Protein AF-A0AAJ1M2D5-F1 (afdb_monomer_lite)

Sequence (123 aa):
MIKRWNGQYQLYSSKEKADQSFKVFKKMLELGADISQKDSHRGTLLQTILIETKEVLPSYYWKTKETSDNVLITDELRHDLNRIYDLLIRYGVTSEEISAYHKIPLKELYQDSPTMEFLNRLD

Organism: Streptococcus parasanguinis (NCBI:txid1318)

Secondary structure (DSSP, 8-state):
-EEEETTEEEE---HHHHHHHHHHHHHHHHTT--TT---TT---HHHHHHHHHHTTSPPEETTTTEE-S-----HHHHHHHHHHHHHHHHTT--TTPBPTTT-SBHHHHHTTSTTHHHHGGG-

Structure (mmCIF, N/CA/C/O backbone):
data_AF-A0AAJ1M2D5-F1
#
_entry.id   AF-A0AAJ1M2D5-F1
#
loop_
_atom_site.group_PDB
_atom_site.id
_atom_site.type_symbol
_atom_site.label_atom_id
_atom_site.label_alt_id
_atom_site.label_comp_id
_atom_site.label_asym_id
_atom_site.label_entity_id
_atom_site.label_seq_id
_atom_site.pdbx_PDB_ins_code
_atom_site.Cartn_x
_atom_site.Cartn_y
_atom_site.Cartn_z
_atom_site.occupancy
_atom_site.B_iso_or_equiv
_atom_site.auth_seq_id
_atom_site.auth_comp_id
_atom_site.auth_asym_id
_atom_site.auth_atom_id
_atom_site.pdbx_PDB_model_num
ATOM 1 N N . MET A 1 1 ? -3.941 9.438 13.183 1.00 71.06 1 MET A N 1
ATOM 2 C CA . MET A 1 1 ? -2.670 10.038 12.704 1.00 71.06 1 MET A CA 1
ATOM 3 C C . MET A 1 1 ? -2.618 11.532 12.994 1.00 71.06 1 MET A C 1
ATOM 5 O O . MET A 1 1 ? -3.495 12.271 12.555 1.00 71.06 1 MET A O 1
ATOM 9 N N . ILE A 1 2 ? -1.586 11.975 13.711 1.00 67.06 2 ILE A N 1
ATOM 10 C CA . ILE A 1 2 ? -1.308 13.391 13.979 1.00 67.06 2 ILE A CA 1
ATOM 11 C C . ILE A 1 2 ? -0.106 13.793 13.118 1.00 67.06 2 ILE A C 1
ATOM 13 O O . ILE A 1 2 ? 0.907 13.099 13.145 1.00 67.06 2 ILE A O 1
ATOM 17 N N . LYS A 1 3 ? -0.206 14.884 12.353 1.00 68.31 3 LYS A N 1
ATOM 18 C CA . LYS A 1 3 ? 0.917 15.444 11.581 1.00 68.31 3 LYS A CA 1
ATOM 19 C C . LYS A 1 3 ? 1.304 16.810 12.136 1.00 68.31 3 LYS A C 1
ATOM 21 O O . LYS A 1 3 ? 0.458 17.547 12.643 1.00 68.31 3 LYS A O 1
ATOM 26 N N . ARG A 1 4 ? 2.592 17.148 12.040 1.00 67.31 4 ARG A N 1
ATOM 27 C CA . ARG A 1 4 ? 3.085 18.489 12.364 1.00 67.31 4 ARG A CA 1
ATOM 28 C C . ARG A 1 4 ? 2.980 19.368 11.120 1.00 67.31 4 ARG A C 1
ATOM 30 O O . ARG A 1 4 ? 3.597 19.064 10.106 1.00 67.31 4 ARG A O 1
ATOM 37 N N . TRP A 1 5 ? 2.223 20.454 11.205 1.00 65.19 5 TRP A N 1
ATOM 38 C CA . TRP A 1 5 ? 2.037 21.423 10.128 1.00 65.19 5 TRP A CA 1
ATOM 39 C C . TRP A 1 5 ? 2.274 22.832 10.680 1.00 65.19 5 TRP A C 1
ATOM 41 O O . TRP A 1 5 ? 1.713 23.192 11.713 1.00 65.19 5 TRP A O 1
ATOM 51 N N . ASN A 1 6 ? 3.175 23.604 10.061 1.00 74.50 6 ASN A N 1
ATOM 52 C CA . ASN A 1 6 ? 3.604 24.933 10.536 1.00 74.50 6 ASN A CA 1
ATOM 53 C C . ASN A 1 6 ? 3.980 24.986 12.032 1.00 74.50 6 ASN A C 1
ATOM 55 O O . ASN A 1 6 ? 3.668 25.936 12.743 1.00 74.50 6 ASN A O 1
ATOM 59 N N . GLY A 1 7 ? 4.633 23.936 12.535 1.00 74.94 7 GLY A N 1
ATOM 60 C CA . GLY A 1 7 ? 5.049 23.855 13.935 1.00 74.94 7 GLY A CA 1
ATOM 61 C C . GLY A 1 7 ? 3.970 23.374 14.913 1.00 74.94 7 GLY A C 1
ATOM 62 O O . GLY A 1 7 ? 4.331 23.044 16.040 1.00 74.94 7 GLY A O 1
ATOM 63 N N . GLN A 1 8 ? 2.708 23.246 14.490 1.00 69.62 8 GLN A N 1
ATOM 64 C CA . GLN A 1 8 ? 1.595 22.753 15.306 1.00 69.62 8 GLN A CA 1
ATOM 65 C C . GLN A 1 8 ? 1.271 21.289 15.001 1.00 69.62 8 GLN A C 1
ATOM 67 O O . GLN A 1 8 ? 1.365 20.850 13.858 1.00 69.62 8 GLN A O 1
ATOM 72 N N . TYR A 1 9 ? 0.862 20.532 16.017 1.00 76.00 9 TYR A N 1
ATOM 73 C CA . TYR A 1 9 ? 0.344 19.177 15.837 1.00 76.00 9 TYR A CA 1
ATOM 74 C C . TYR A 1 9 ? -1.148 19.236 15.515 1.00 76.00 9 TYR A C 1
ATOM 76 O O . TYR A 1 9 ? -1.924 19.813 16.273 1.00 76.00 9 TYR A O 1
ATOM 84 N N . GLN A 1 10 ? -1.551 18.632 14.400 1.00 73.38 10 GLN A N 1
ATOM 85 C CA . GLN A 1 10 ? -2.943 18.566 13.966 1.00 73.38 10 GLN A CA 1
ATOM 86 C C . GLN A 1 10 ? -3.358 17.114 13.741 1.00 73.38 10 GLN A C 1
ATOM 88 O O . GLN A 1 10 ? -2.588 16.312 13.204 1.00 73.38 10 GLN A O 1
ATOM 93 N N . LEU A 1 11 ? -4.589 16.773 14.137 1.00 76.12 11 LEU A N 1
ATOM 94 C CA . LEU A 1 11 ? -5.190 15.489 13.788 1.00 76.12 11 LEU A CA 1
ATOM 95 C C . LEU A 1 11 ? -5.436 15.471 12.276 1.00 76.12 11 LEU A C 1
ATOM 97 O O . LEU A 1 11 ? -6.347 16.120 11.774 1.00 76.12 11 LEU A O 1
ATOM 101 N N . TYR A 1 12 ? -4.596 14.734 11.558 1.00 71.31 12 TYR A N 1
ATOM 102 C CA . TYR A 1 12 ? -4.640 14.646 10.103 1.00 71.31 12 TYR A CA 1
ATOM 103 C C . TYR A 1 12 ? -5.689 13.631 9.631 1.00 71.31 12 TYR A C 1
ATOM 105 O O . TYR A 1 12 ? -6.421 13.865 8.671 1.00 71.31 12 TYR A O 1
ATOM 113 N N . SER A 1 13 ? -5.793 12.505 10.337 1.00 75.12 13 SER A N 1
ATOM 114 C CA . SER A 1 13 ? -6.802 11.479 10.072 1.00 75.12 13 SER A CA 1
ATOM 115 C C . SER A 1 13 ? -7.193 10.779 11.367 1.00 75.12 13 SER A C 1
ATOM 117 O O . SER A 1 13 ? -6.311 10.380 12.136 1.00 75.12 13 SER A O 1
ATOM 119 N N . SER A 1 14 ? -8.496 10.648 11.616 1.00 85.94 14 SER A N 1
ATOM 120 C CA . SER A 1 14 ? -9.024 9.849 12.723 1.00 85.94 14 SER A CA 1
ATOM 121 C C . SER A 1 14 ? -9.173 8.386 12.304 1.00 85.94 14 SER A C 1
ATOM 123 O O . SER A 1 14 ? -9.249 8.078 11.110 1.00 85.94 14 SER A O 1
ATOM 125 N N . LYS A 1 15 ? -9.249 7.492 13.290 1.00 88.44 15 LYS A N 1
ATOM 126 C CA . LYS A 1 15 ? -9.482 6.065 13.060 1.00 88.44 15 LYS A CA 1
ATOM 127 C C . LYS A 1 15 ? -10.790 5.819 12.310 1.00 88.44 15 LYS A C 1
ATOM 129 O O . LYS A 1 15 ? -10.822 5.068 11.344 1.00 88.44 15 LYS A O 1
ATOM 134 N N . GLU A 1 16 ? -11.854 6.523 12.687 1.00 90.75 16 GLU A N 1
ATOM 135 C CA . GLU A 1 16 ? -13.175 6.399 12.064 1.00 90.75 16 GLU A CA 1
ATOM 136 C C . GLU A 1 16 ? -13.125 6.782 10.582 1.00 90.75 16 GLU A C 1
ATOM 138 O O . GLU A 1 16 ? -13.715 6.101 9.741 1.00 90.75 16 GLU A O 1
ATOM 143 N N . LYS A 1 17 ? -12.382 7.846 10.249 1.00 90.31 17 LYS A N 1
ATOM 144 C CA . LYS A 1 17 ? -12.195 8.278 8.862 1.00 90.31 17 LYS A CA 1
ATOM 145 C C . LYS A 1 17 ? -11.367 7.266 8.069 1.00 90.31 17 LYS A C 1
ATOM 147 O O . LYS A 1 17 ? -11.732 6.955 6.938 1.00 90.31 17 LYS A O 1
ATOM 152 N N . ALA A 1 18 ? -10.292 6.733 8.652 1.00 91.12 18 ALA A N 1
ATOM 153 C CA . ALA A 1 18 ? -9.490 5.681 8.027 1.00 91.12 18 ALA A CA 1
ATOM 154 C C . ALA A 1 18 ? -10.333 4.422 7.752 1.00 91.12 18 ALA A C 1
ATOM 156 O O . ALA A 1 18 ? -10.336 3.909 6.633 1.00 91.12 18 ALA A O 1
ATOM 157 N N . ASP A 1 19 ? -11.137 3.993 8.727 1.00 95.00 19 ASP A N 1
ATOM 158 C CA . ASP A 1 19 ? -12.046 2.851 8.605 1.00 95.00 19 ASP A CA 1
ATOM 159 C C . ASP A 1 19 ? -13.129 3.068 7.546 1.00 95.00 19 ASP A C 1
ATOM 161 O O . ASP A 1 19 ? -13.465 2.148 6.796 1.00 95.00 19 ASP A O 1
ATOM 165 N N . GLN A 1 20 ? -13.685 4.277 7.459 1.00 95.56 20 GLN A N 1
ATOM 166 C CA . GLN A 1 20 ? -14.663 4.619 6.433 1.00 95.56 20 GLN A CA 1
ATOM 167 C C . GLN A 1 20 ? -14.039 4.586 5.034 1.00 95.56 20 GLN A C 1
ATOM 169 O O . GLN A 1 20 ? -14.602 3.958 4.136 1.00 95.56 20 GLN A O 1
ATOM 174 N N . SER A 1 21 ? -12.869 5.202 4.852 1.00 94.50 21 SER A N 1
ATOM 175 C CA . SER A 1 21 ? -12.140 5.175 3.578 1.00 94.50 21 SER A CA 1
ATOM 176 C C . SER A 1 21 ? -11.778 3.748 3.168 1.00 94.50 21 SER A C 1
ATOM 178 O O . SER A 1 21 ? -11.990 3.366 2.017 1.00 94.50 21 SER A O 1
ATOM 180 N N . PHE A 1 22 ? -11.323 2.924 4.115 1.00 96.19 22 PHE A N 1
ATOM 181 C CA . PHE A 1 22 ? -11.027 1.516 3.863 1.00 96.19 22 PHE A CA 1
ATOM 182 C C . PHE A 1 22 ? -12.270 0.735 3.411 1.00 96.19 22 PHE A C 1
ATOM 184 O O . PHE A 1 22 ? -12.200 -0.038 2.456 1.00 96.19 22 PHE A O 1
ATOM 191 N N . LYS A 1 23 ? -13.434 0.961 4.040 1.00 97.88 23 LYS A N 1
ATOM 192 C CA . LYS A 1 23 ? -14.704 0.339 3.618 1.00 97.88 23 LYS A CA 1
ATOM 193 C C . LYS A 1 23 ? -15.089 0.724 2.192 1.00 97.88 23 LYS A C 1
ATOM 195 O O . LYS A 1 23 ? -15.541 -0.139 1.445 1.00 97.88 23 LYS A O 1
ATOM 200 N N . VAL A 1 24 ? -14.906 1.990 1.815 1.00 97.81 24 VAL A N 1
ATOM 201 C CA . VAL A 1 24 ? -15.176 2.460 0.448 1.00 97.81 24 VAL A CA 1
ATOM 202 C C . VAL A 1 24 ? -14.234 1.785 -0.545 1.00 97.81 24 VAL A C 1
ATOM 204 O O . VAL A 1 24 ? -14.709 1.219 -1.527 1.00 97.81 24 VAL A O 1
ATOM 207 N N . PHE A 1 25 ? -12.929 1.766 -0.262 1.00 95.88 25 PHE A N 1
ATOM 208 C CA . PHE A 1 25 ? -11.941 1.105 -1.117 1.00 95.88 25 PHE A CA 1
ATOM 209 C C . PHE A 1 25 ? -12.256 -0.384 -1.306 1.00 95.88 25 PHE A C 1
ATOM 211 O O . PHE A 1 25 ? -12.359 -0.868 -2.432 1.00 95.88 25 PHE A O 1
ATOM 218 N N . LYS A 1 26 ? -12.534 -1.092 -0.206 1.00 98.00 26 LYS A N 1
ATOM 219 C CA . LYS A 1 26 ? -12.981 -2.487 -0.242 1.00 98.00 26 LYS A CA 1
ATOM 220 C C . LYS A 1 26 ? -14.225 -2.673 -1.100 1.00 98.00 26 LYS A C 1
ATOM 222 O O . LYS A 1 26 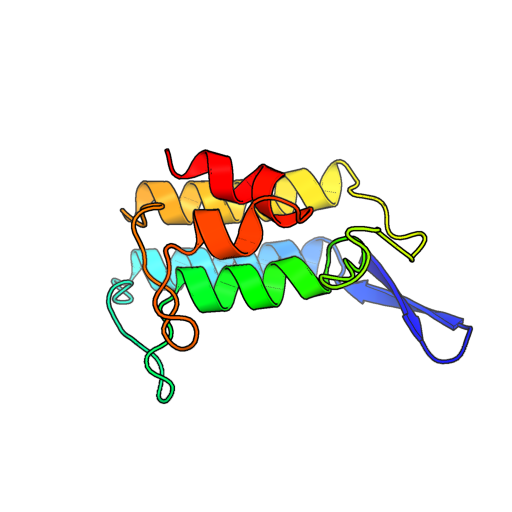? -14.265 -3.594 -1.912 1.00 98.00 26 LYS A O 1
ATOM 227 N N . LYS A 1 27 ? -15.218 -1.794 -0.956 1.00 98.25 27 LYS A N 1
ATOM 228 C CA . LYS A 1 27 ? -16.456 -1.887 -1.727 1.00 98.25 27 LYS A CA 1
ATOM 229 C C . LYS A 1 27 ? -16.232 -1.662 -3.223 1.00 98.25 27 LYS A C 1
ATOM 231 O O . LYS A 1 27 ? -16.882 -2.326 -4.019 1.00 98.25 27 LYS A O 1
ATOM 236 N N . MET A 1 28 ? -15.323 -0.767 -3.610 1.00 96.44 28 MET A N 1
ATOM 237 C CA . MET A 1 28 ? -14.973 -0.555 -5.020 1.00 96.44 28 MET A CA 1
ATOM 238 C C . MET A 1 28 ? -14.418 -1.833 -5.655 1.00 96.44 28 MET A C 1
ATOM 240 O O . MET A 1 28 ? -14.880 -2.226 -6.723 1.00 96.44 28 MET A O 1
ATOM 244 N N . LEU A 1 29 ? -13.499 -2.520 -4.972 1.00 95.50 29 LEU A N 1
ATOM 245 C CA . LEU A 1 29 ? -12.961 -3.793 -5.459 1.00 95.50 29 LEU A CA 1
ATOM 246 C C . LEU A 1 29 ? -14.041 -4.886 -5.520 1.00 95.50 29 LEU A C 1
ATOM 248 O O . LEU A 1 29 ? -14.144 -5.590 -6.519 1.00 95.50 29 LEU A O 1
ATOM 252 N N . GLU A 1 30 ? -14.916 -4.972 -4.510 1.00 96.50 30 GLU A N 1
ATOM 253 C CA . GLU A 1 30 ? -16.051 -5.916 -4.507 1.00 96.50 30 GLU A CA 1
ATOM 254 C C . GLU A 1 30 ? -17.042 -5.677 -5.655 1.00 96.50 30 GLU A C 1
ATOM 256 O O . GLU A 1 30 ? -17.730 -6.602 -6.081 1.00 96.50 30 GLU A O 1
ATOM 261 N N . LEU A 1 31 ? -17.147 -4.437 -6.135 1.00 97.81 31 LEU A N 1
ATOM 262 C CA . LEU A 1 31 ? -17.995 -4.059 -7.265 1.00 97.81 31 LEU A CA 1
ATOM 263 C C . LEU A 1 31 ? -17.304 -4.251 -8.625 1.00 97.81 31 LEU A C 1
ATOM 265 O O . LEU A 1 31 ? -17.891 -3.907 -9.648 1.00 97.81 31 LEU A O 1
ATOM 269 N N . GLY A 1 32 ? -16.093 -4.814 -8.650 1.00 95.06 32 GLY A N 1
ATOM 270 C CA . GLY A 1 32 ? -15.372 -5.127 -9.880 1.00 95.06 32 GLY A CA 1
ATOM 271 C C . GLY A 1 32 ? -14.530 -3.977 -10.424 1.00 95.06 32 GLY A C 1
ATOM 272 O O . GLY A 1 32 ? -14.310 -3.916 -11.631 1.00 95.06 32 GLY A O 1
ATOM 273 N N . ALA A 1 33 ? -14.063 -3.059 -9.567 1.00 94.25 33 ALA A N 1
ATOM 274 C CA . ALA A 1 33 ? -13.033 -2.110 -9.978 1.00 94.25 33 ALA A CA 1
ATOM 275 C C . ALA A 1 33 ? -11.811 -2.864 -10.537 1.00 94.25 33 ALA A C 1
ATOM 277 O O . ALA A 1 33 ? -11.267 -3.759 -9.889 1.00 94.25 33 ALA A O 1
ATOM 278 N N . ASP A 1 34 ? -11.405 -2.504 -11.753 1.00 92.44 34 ASP A N 1
ATOM 279 C CA . ASP A 1 34 ? -10.334 -3.176 -12.486 1.00 92.44 34 ASP A CA 1
ATOM 280 C C . ASP A 1 34 ? -8.958 -2.739 -11.967 1.00 92.44 34 ASP A C 1
ATOM 282 O O . ASP A 1 34 ? -8.496 -1.626 -12.224 1.00 92.44 34 ASP A O 1
ATOM 286 N N . ILE A 1 35 ? -8.297 -3.641 -11.241 1.00 91.50 35 ILE A N 1
ATOM 287 C CA . ILE A 1 35 ? -6.974 -3.415 -10.647 1.00 91.50 35 ILE A CA 1
ATOM 288 C C . ILE A 1 35 ? -5.839 -3.358 -11.678 1.00 91.50 35 ILE A C 1
ATOM 290 O O . ILE A 1 35 ? -4.743 -2.914 -11.346 1.00 91.50 35 ILE A O 1
ATOM 294 N N . SER A 1 36 ? -6.082 -3.812 -12.914 1.00 90.00 36 SER A N 1
ATOM 295 C CA . SER A 1 36 ? -5.075 -3.826 -13.981 1.00 90.00 36 SER A CA 1
ATOM 296 C C . SER A 1 36 ? -4.978 -2.493 -14.727 1.00 90.00 36 SER A C 1
ATOM 298 O O . SER A 1 36 ? -4.034 -2.278 -15.498 1.00 90.00 36 SER A O 1
ATOM 300 N N . GLN A 1 37 ? -5.940 -1.591 -14.494 1.00 91.62 37 GLN A N 1
ATOM 301 C CA . GLN A 1 37 ? -5.942 -0.264 -15.092 1.00 91.62 37 GLN A CA 1
ATOM 302 C C . GLN A 1 37 ? -4.708 0.527 -14.679 1.00 91.62 37 GLN A C 1
ATOM 304 O O . GLN A 1 37 ? -4.200 0.432 -13.560 1.00 91.62 37 GLN A O 1
ATOM 309 N N . LYS A 1 38 ? -4.251 1.349 -15.619 1.00 92.19 38 LYS A N 1
ATOM 310 C CA . LYS A 1 38 ? -3.154 2.282 -15.405 1.00 92.19 38 LYS A CA 1
ATOM 311 C C . LYS A 1 38 ? -3.683 3.701 -15.433 1.00 92.19 38 LYS A C 1
ATOM 313 O O . LYS A 1 38 ? -4.592 4.012 -16.202 1.00 92.19 38 LYS A O 1
ATOM 318 N N . ASP A 1 39 ? -3.091 4.559 -14.618 1.00 90.69 39 ASP A N 1
ATOM 319 C CA . ASP A 1 39 ? -3.385 5.985 -14.649 1.00 90.69 39 ASP A CA 1
ATOM 320 C C . ASP A 1 39 ? -2.852 6.653 -15.939 1.00 90.69 39 ASP A C 1
ATOM 322 O O . ASP A 1 39 ? -2.199 6.033 -16.789 1.00 90.69 39 ASP A O 1
ATOM 326 N N . SER A 1 40 ? -3.099 7.957 -16.090 1.00 91.62 40 SER A N 1
ATOM 327 C CA . SER A 1 40 ? -2.620 8.755 -17.230 1.00 91.62 40 SER A CA 1
ATOM 328 C C . SER A 1 40 ? -1.092 8.824 -17.349 1.00 91.62 40 SER A C 1
ATOM 330 O O . SER A 1 40 ? -0.568 9.169 -18.407 1.00 91.62 40 SER A O 1
ATOM 332 N N . HIS A 1 41 ? -0.368 8.483 -16.284 1.00 89.44 41 HIS A N 1
ATOM 333 C CA . HIS A 1 41 ? 1.090 8.409 -16.221 1.00 89.44 41 HIS A CA 1
ATOM 334 C C . HIS A 1 41 ? 1.611 6.975 -16.396 1.00 89.44 41 HIS A C 1
ATOM 336 O O . HIS A 1 41 ? 2.815 6.735 -16.282 1.00 89.44 41 HIS A O 1
ATOM 342 N N . ARG A 1 42 ? 0.724 6.031 -16.746 1.00 91.44 42 ARG A N 1
ATOM 343 C CA . ARG A 1 42 ? 0.992 4.594 -16.895 1.00 91.44 42 ARG A CA 1
ATOM 344 C C . ARG A 1 42 ? 1.347 3.894 -15.576 1.00 91.44 42 ARG A C 1
ATOM 346 O O . ARG A 1 42 ? 1.845 2.767 -15.629 1.00 91.44 42 ARG A O 1
ATOM 353 N N . GLY A 1 43 ? 1.114 4.548 -14.439 1.00 91.06 43 GLY A N 1
ATOM 354 C CA . GLY A 1 43 ? 1.257 3.993 -13.100 1.00 91.06 43 GLY A CA 1
ATOM 3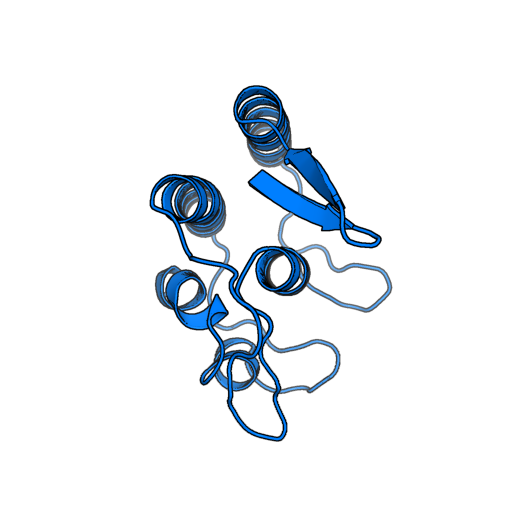55 C C . GLY A 1 43 ? 0.163 2.970 -12.816 1.00 91.06 43 GLY A C 1
ATOM 356 O O . GLY A 1 43 ? -0.981 3.136 -13.232 1.00 91.06 43 GLY A O 1
ATOM 357 N N . THR A 1 44 ? 0.538 1.884 -12.157 1.00 92.25 44 THR A N 1
ATOM 358 C CA . THR A 1 44 ? -0.369 0.828 -11.701 1.00 92.25 44 THR A CA 1
ATOM 359 C C . THR A 1 44 ? -0.965 1.168 -10.335 1.00 92.25 44 THR A C 1
ATOM 361 O O . THR A 1 44 ? -0.459 2.045 -9.630 1.00 92.25 44 THR A O 1
ATOM 364 N N . LEU A 1 45 ? -1.992 0.419 -9.915 1.00 93.00 45 LEU A N 1
ATOM 365 C CA . LEU A 1 45 ? -2.573 0.541 -8.575 1.00 93.00 45 LEU A CA 1
ATOM 366 C C . LEU A 1 45 ? -1.518 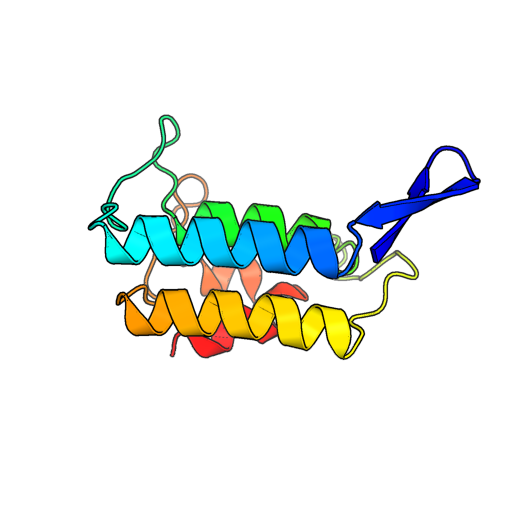0.408 -7.463 1.00 93.00 45 LEU A C 1
ATOM 368 O O . LEU A 1 45 ? -1.498 1.223 -6.539 1.00 93.00 45 LEU A O 1
ATOM 372 N N . LEU A 1 46 ? -0.624 -0.585 -7.551 1.00 94.06 46 LEU A N 1
ATOM 373 C CA . LEU A 1 46 ? 0.424 -0.779 -6.547 1.00 94.06 46 LEU A CA 1
ATOM 374 C C . LEU A 1 46 ? 1.396 0.402 -6.514 1.00 94.06 46 LEU A C 1
ATOM 376 O O . LEU A 1 46 ? 1.762 0.855 -5.431 1.00 94.06 46 LEU A O 1
ATOM 380 N N . GLN A 1 47 ? 1.784 0.942 -7.674 1.00 93.50 47 GLN A N 1
ATOM 381 C CA . GLN A 1 47 ? 2.664 2.107 -7.718 1.00 93.50 47 GLN A CA 1
ATOM 382 C C . GLN A 1 47 ? 2.012 3.326 -7.047 1.00 93.50 47 GLN A C 1
ATOM 384 O O . GLN A 1 47 ? 2.678 4.013 -6.271 1.00 93.50 47 GLN A O 1
ATOM 389 N N . THR A 1 48 ? 0.719 3.573 -7.282 1.00 92.88 48 THR A N 1
ATOM 390 C CA . THR A 1 48 ? -0.026 4.632 -6.582 1.00 92.88 48 THR A CA 1
ATOM 391 C C . THR A 1 48 ? -0.043 4.391 -5.073 1.00 92.88 48 THR A C 1
ATOM 393 O O . THR A 1 48 ? 0.274 5.294 -4.304 1.00 92.88 48 THR A O 1
ATOM 396 N N . ILE A 1 49 ? -0.331 3.166 -4.628 1.00 93.81 49 ILE A N 1
ATOM 397 C CA . ILE A 1 49 ? -0.369 2.832 -3.197 1.00 93.81 49 ILE A CA 1
ATOM 398 C C . ILE A 1 49 ? 1.002 2.989 -2.537 1.00 93.81 49 ILE A C 1
ATOM 400 O O . ILE A 1 49 ? 1.067 3.466 -1.406 1.00 93.81 49 ILE A O 1
ATOM 404 N N . LEU A 1 50 ? 2.099 2.641 -3.211 1.00 94.00 50 LEU A N 1
ATOM 405 C CA . LEU A 1 50 ? 3.452 2.837 -2.683 1.00 94.00 50 LEU A CA 1
ATOM 406 C C . LEU A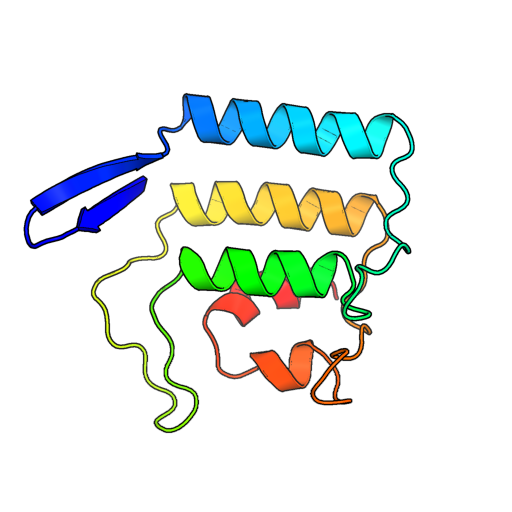 1 50 ? 3.797 4.322 -2.518 1.00 94.00 50 LEU A C 1
ATOM 408 O O . LEU A 1 50 ? 4.414 4.695 -1.518 1.00 94.00 50 LEU A O 1
ATOM 412 N N . ILE A 1 51 ? 3.370 5.172 -3.459 1.00 91.75 51 ILE A N 1
ATOM 413 C CA . ILE A 1 51 ? 3.515 6.630 -3.348 1.00 91.75 51 ILE A CA 1
ATOM 414 C C . ILE A 1 51 ? 2.750 7.141 -2.122 1.00 91.75 51 ILE A C 1
ATOM 416 O O . ILE A 1 51 ? 3.345 7.808 -1.281 1.00 91.75 51 ILE A O 1
ATOM 420 N N . GLU A 1 52 ? 1.482 6.764 -1.962 1.00 92.00 52 GLU A N 1
ATOM 421 C CA . GLU A 1 52 ? 0.660 7.196 -0.820 1.00 92.00 52 GLU A CA 1
ATOM 422 C C . GLU A 1 52 ? 1.159 6.623 0.519 1.00 92.00 52 GLU A C 1
ATOM 424 O O . GLU A 1 52 ? 1.166 7.305 1.543 1.00 92.00 52 GLU A O 1
ATOM 429 N N . THR A 1 53 ? 1.641 5.376 0.525 1.00 92.81 53 THR A N 1
ATOM 430 C CA . THR A 1 53 ? 2.218 4.732 1.716 1.00 92.81 53 THR A CA 1
ATOM 431 C C . THR A 1 53 ? 3.456 5.493 2.188 1.00 92.81 53 THR A C 1
ATOM 433 O O . THR A 1 53 ? 3.628 5.726 3.384 1.00 92.81 53 THR A O 1
ATOM 436 N N . LYS A 1 54 ? 4.308 5.946 1.262 1.00 91.44 54 LYS A N 1
ATOM 437 C CA . LYS A 1 54 ? 5.496 6.742 1.593 1.00 91.44 54 LYS A CA 1
ATOM 438 C C . LYS A 1 54 ? 5.141 8.038 2.340 1.00 91.44 54 LYS A C 1
ATOM 440 O O . LYS A 1 54 ? 5.894 8.435 3.219 1.00 91.44 54 LYS A O 1
ATOM 445 N N . GLU A 1 55 ? 4.000 8.663 2.047 1.00 88.06 55 GLU A N 1
ATOM 446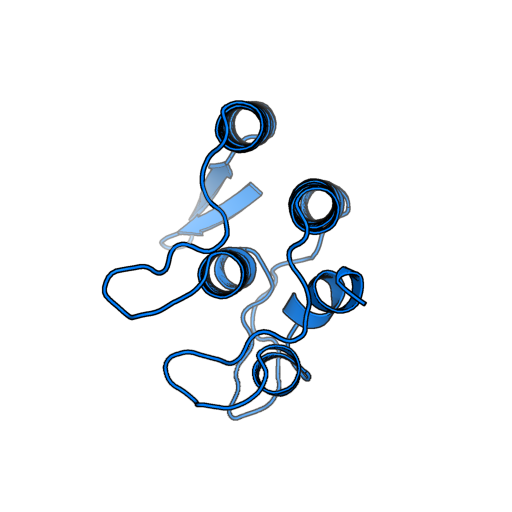 C CA . GLU A 1 55 ? 3.567 9.926 2.674 1.00 88.06 55 GLU A CA 1
ATOM 447 C C . GLU A 1 55 ? 3.133 9.786 4.144 1.00 88.06 55 GLU A C 1
ATOM 449 O O . GLU A 1 55 ? 2.921 10.790 4.842 1.00 88.06 55 GLU A O 1
ATOM 454 N N . VAL A 1 56 ? 2.946 8.554 4.622 1.00 89.12 56 VAL A N 1
ATOM 455 C CA . VAL A 1 56 ? 2.529 8.256 6.001 1.00 89.12 56 VAL A CA 1
ATOM 456 C C . VAL A 1 56 ? 3.590 7.511 6.809 1.00 89.12 56 VAL A C 1
ATOM 458 O O . VAL A 1 56 ? 3.455 7.401 8.026 1.00 89.12 56 VAL A O 1
ATOM 461 N N . LEU A 1 57 ? 4.638 7.027 6.144 1.00 91.94 57 LEU A N 1
ATOM 462 C CA . LEU A 1 57 ? 5.809 6.405 6.754 1.00 91.94 57 LEU A CA 1
ATOM 463 C C . LEU A 1 57 ? 6.900 7.443 7.065 1.00 91.94 57 LEU A C 1
ATOM 465 O O . LEU A 1 57 ? 6.791 8.593 6.636 1.00 91.94 57 LEU A O 1
ATOM 469 N N . PRO A 1 58 ? 7.955 7.054 7.807 1.00 91.50 58 PRO A N 1
ATOM 470 C CA . PRO A 1 58 ? 9.099 7.928 8.019 1.00 91.50 58 PRO A CA 1
ATOM 471 C C . PRO A 1 58 ? 9.710 8.395 6.701 1.00 91.50 58 PRO A C 1
ATOM 473 O O . PRO A 1 58 ? 9.937 7.594 5.787 1.00 91.50 58 PRO A O 1
ATOM 476 N N . SER A 1 59 ? 9.992 9.695 6.612 1.00 91.06 59 SER A N 1
ATOM 477 C CA . SER A 1 59 ? 10.609 10.300 5.433 1.00 91.06 59 SER A CA 1
ATOM 478 C C . SER A 1 59 ? 11.946 9.635 5.150 1.00 91.06 59 SER A C 1
ATOM 480 O O . SER A 1 59 ? 12.847 9.671 5.985 1.00 91.06 59 SER A O 1
ATOM 482 N N . TYR A 1 60 ? 12.073 9.060 3.957 1.00 93.06 60 TYR A N 1
ATOM 483 C CA . TYR A 1 60 ? 13.264 8.349 3.511 1.00 93.06 60 TYR A CA 1
ATOM 484 C C . TYR A 1 60 ? 13.998 9.122 2.413 1.00 93.06 60 TYR A C 1
ATOM 486 O O . TYR A 1 60 ? 13.419 9.451 1.368 1.00 93.06 60 TYR A O 1
ATOM 494 N N . TYR A 1 61 ? 15.286 9.390 2.629 1.00 91.81 61 TYR A N 1
ATOM 495 C CA . TYR A 1 61 ? 16.144 10.070 1.665 1.00 91.81 61 TYR A CA 1
ATOM 496 C C . TYR A 1 61 ? 16.949 9.079 0.827 1.00 91.81 61 TYR A C 1
ATOM 498 O O . TYR A 1 61 ? 17.977 8.564 1.256 1.00 91.81 61 TYR A O 1
ATOM 506 N N . TRP A 1 62 ? 16.556 8.910 -0.436 1.00 89.31 62 TRP A N 1
ATOM 507 C CA . TRP A 1 62 ? 17.203 7.994 -1.388 1.00 89.31 62 TRP A CA 1
ATOM 508 C C . TRP A 1 62 ? 18.707 8.218 -1.587 1.00 89.31 62 TRP A C 1
ATOM 510 O O . TRP A 1 62 ? 19.434 7.275 -1.878 1.00 89.31 62 TRP A O 1
ATOM 520 N N . LYS A 1 63 ? 19.188 9.460 -1.442 1.00 91.25 63 LYS A N 1
ATOM 521 C CA . LYS A 1 63 ? 20.608 9.790 -1.635 1.00 91.25 63 LYS A CA 1
ATOM 522 C C . LYS A 1 63 ? 21.483 9.332 -0.466 1.00 91.25 63 LYS A C 1
ATOM 524 O O . LYS A 1 63 ? 22.607 8.904 -0.700 1.00 91.25 63 LYS A O 1
ATOM 529 N N . THR A 1 64 ? 20.999 9.473 0.768 1.00 93.00 64 THR A N 1
ATOM 530 C CA . THR A 1 64 ? 21.767 9.148 1.984 1.00 93.00 64 THR A CA 1
ATOM 531 C C . THR A 1 64 ? 21.397 7.791 2.572 1.00 93.00 64 THR A C 1
ATOM 533 O O . THR A 1 64 ? 22.151 7.262 3.376 1.00 93.00 64 THR A O 1
ATOM 536 N N . LYS A 1 65 ? 20.277 7.207 2.131 1.00 90.69 65 LYS A N 1
ATOM 537 C CA . LYS A 1 65 ? 19.666 5.992 2.677 1.00 90.69 65 LYS A CA 1
ATOM 538 C C . LYS A 1 65 ? 19.268 6.106 4.151 1.00 90.69 65 LYS A C 1
ATOM 540 O O . LYS A 1 65 ? 19.277 5.122 4.882 1.00 90.69 65 LYS A O 1
ATOM 545 N N . GLU A 1 66 ? 18.889 7.305 4.579 1.00 90.69 66 GLU A N 1
ATOM 546 C CA . GLU A 1 66 ? 18.523 7.595 5.966 1.00 90.69 66 GLU A CA 1
ATOM 547 C C . GLU A 1 66 ? 17.052 7.996 6.085 1.00 90.69 66 GLU A C 1
ATOM 549 O O . GLU A 1 66 ? 16.480 8.620 5.185 1.00 90.69 66 GLU A O 1
ATOM 554 N N . THR A 1 67 ? 16.457 7.672 7.233 1.00 89.62 67 THR A N 1
ATOM 555 C CA . THR A 1 67 ? 15.179 8.235 7.674 1.00 89.62 67 THR A CA 1
ATOM 556 C C . THR A 1 67 ? 15.422 9.470 8.530 1.00 89.62 67 THR A C 1
ATOM 558 O O . THR A 1 67 ? 16.281 9.437 9.410 1.00 89.62 67 THR A O 1
ATOM 561 N N . SER A 1 68 ? 14.680 10.551 8.304 1.00 79.81 68 SER A N 1
ATOM 562 C CA . SER A 1 68 ? 15.049 11.866 8.853 1.00 79.81 68 SER A CA 1
ATOM 563 C C . SER A 1 68 ? 14.040 12.523 9.780 1.00 79.81 68 SER A C 1
ATOM 565 O O . SER A 1 68 ? 14.312 13.604 10.303 1.00 79.81 68 SER A O 1
ATOM 567 N N . ASP A 1 69 ? 12.852 11.948 9.919 1.00 79.56 69 ASP A N 1
ATOM 568 C CA . ASP A 1 69 ? 11.799 12.501 10.757 1.00 79.56 69 ASP A CA 1
ATOM 569 C C . ASP A 1 69 ? 11.508 11.610 11.968 1.00 79.56 69 ASP A C 1
ATOM 571 O O . ASP A 1 69 ? 11.987 10.487 12.096 1.00 79.56 69 ASP A O 1
ATOM 575 N N . ASN A 1 70 ? 10.725 12.162 12.894 1.00 78.12 70 ASN A N 1
ATOM 576 C CA . ASN A 1 70 ? 10.302 11.468 14.108 1.00 78.12 70 ASN A CA 1
ATOM 577 C C . ASN A 1 70 ? 8.989 10.699 13.893 1.00 78.12 70 ASN A C 1
ATOM 579 O O . ASN A 1 70 ? 8.261 10.453 14.858 1.00 78.12 70 ASN A O 1
ATOM 583 N N . VAL A 1 71 ? 8.618 10.401 12.642 1.00 81.25 71 VAL A N 1
ATOM 584 C CA . VAL A 1 71 ? 7.431 9.586 12.381 1.00 81.25 71 VAL A CA 1
ATOM 585 C C . VAL A 1 71 ? 7.749 8.166 12.836 1.00 81.25 71 VAL A C 1
ATOM 587 O O . VAL A 1 71 ? 8.810 7.623 12.550 1.00 81.25 71 VAL A O 1
ATOM 590 N N . LEU A 1 72 ? 6.830 7.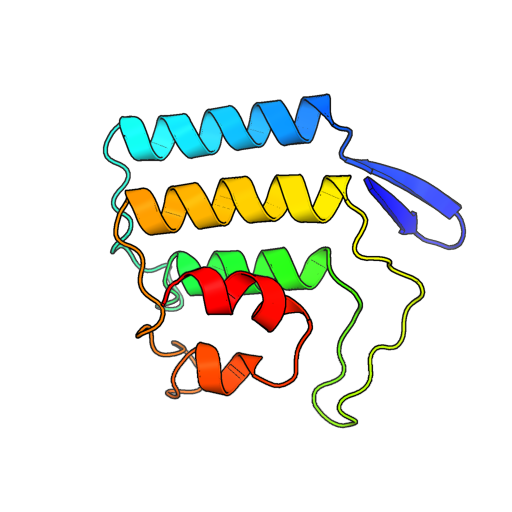566 13.587 1.00 84.69 72 LEU A N 1
ATOM 591 C CA . LEU A 1 72 ? 6.949 6.190 14.051 1.00 84.69 72 LEU A CA 1
ATOM 592 C C . LEU A 1 72 ? 5.928 5.329 13.319 1.00 84.69 72 LEU A C 1
ATOM 594 O O . LEU A 1 72 ? 4.771 5.725 13.162 1.00 84.69 72 LEU A O 1
ATOM 598 N N . ILE A 1 73 ? 6.339 4.122 12.935 1.00 89.94 73 ILE A N 1
ATOM 599 C CA . ILE A 1 73 ? 5.416 3.091 12.460 1.00 89.94 73 ILE A CA 1
ATOM 600 C C . ILE A 1 73 ? 4.727 2.489 13.687 1.00 89.94 73 ILE A C 1
ATOM 602 O O . ILE A 1 73 ? 5.224 1.547 14.306 1.00 89.94 73 ILE A O 1
ATOM 606 N N . THR A 1 74 ? 3.607 3.093 14.080 1.00 90.12 74 THR A N 1
ATOM 607 C CA . THR A 1 74 ? 2.791 2.623 15.205 1.00 90.12 74 THR A CA 1
ATOM 608 C C . THR A 1 74 ? 2.048 1.338 14.845 1.00 90.12 74 THR A C 1
ATOM 610 O O . THR A 1 74 ? 1.821 1.046 13.670 1.00 90.12 74 THR A O 1
ATOM 613 N N . ASP A 1 75 ? 1.599 0.589 15.854 1.00 92.19 75 ASP A N 1
ATOM 614 C CA . ASP A 1 75 ? 0.802 -0.624 15.628 1.00 92.19 75 ASP A CA 1
ATOM 615 C C . ASP A 1 75 ? -0.518 -0.335 14.903 1.00 92.19 75 ASP A C 1
ATOM 617 O O . ASP A 1 75 ? -0.954 -1.130 14.074 1.00 92.19 75 ASP A O 1
ATOM 621 N N . GLU A 1 76 ? -1.127 0.826 15.160 1.00 89.69 76 GLU A N 1
ATOM 622 C CA . GLU A 1 76 ? -2.322 1.281 14.443 1.00 89.69 76 GLU A CA 1
ATOM 623 C C . GLU A 1 76 ? -2.027 1.517 12.955 1.00 89.69 76 GLU A C 1
ATOM 625 O O . GLU A 1 76 ? -2.745 1.002 12.101 1.00 89.69 76 GLU A O 1
ATOM 630 N N . LEU A 1 77 ? -0.939 2.229 12.628 1.00 90.69 77 LEU A N 1
ATOM 631 C CA . LEU A 1 77 ? -0.550 2.475 11.237 1.00 90.69 77 LEU A CA 1
ATOM 632 C C . LEU A 1 77 ? -0.200 1.169 10.517 1.00 90.69 77 LEU A C 1
ATOM 634 O O . LEU A 1 77 ? -0.624 0.950 9.383 1.00 90.69 77 LEU A O 1
ATOM 638 N N . ARG A 1 78 ? 0.541 0.282 11.188 1.00 94.44 78 ARG A N 1
ATOM 639 C CA . ARG A 1 78 ? 0.885 -1.039 10.658 1.00 94.44 78 ARG A CA 1
ATOM 640 C C . ARG A 1 78 ? -0.368 -1.867 10.390 1.00 94.44 78 ARG A C 1
ATOM 642 O O . ARG A 1 78 ? -0.465 -2.485 9.336 1.00 94.44 78 ARG A O 1
ATOM 649 N N . HIS A 1 79 ? -1.334 -1.865 11.309 1.00 94.06 79 HIS A N 1
ATOM 650 C CA . HIS A 1 79 ? -2.617 -2.536 11.113 1.00 94.06 79 HIS A CA 1
ATOM 651 C C . HIS A 1 79 ? -3.367 -1.982 9.895 1.00 94.06 79 HIS A C 1
ATOM 653 O O . HIS A 1 79 ? -3.825 -2.759 9.054 1.00 94.06 79 HIS A O 1
ATOM 659 N N . ASP A 1 80 ? -3.448 -0.655 9.776 1.00 94.00 80 ASP A N 1
ATOM 660 C CA . ASP A 1 80 ? -4.145 0.030 8.686 1.00 94.00 80 ASP A CA 1
ATOM 661 C C . ASP A 1 80 ? -3.526 -0.231 7.313 1.00 94.00 80 ASP A C 1
ATOM 663 O O . ASP A 1 80 ? -4.253 -0.453 6.343 1.00 94.00 80 ASP A O 1
ATOM 667 N N . LEU A 1 81 ? -2.197 -0.236 7.222 1.00 95.44 81 LEU A N 1
ATOM 668 C CA . LEU A 1 81 ? -1.504 -0.575 5.985 1.00 95.44 81 LEU A CA 1
ATOM 669 C C . LEU A 1 81 ? -1.637 -2.071 5.686 1.00 95.44 81 LEU A C 1
ATOM 671 O O . LEU A 1 81 ? -2.014 -2.429 4.573 1.00 95.44 81 LEU A O 1
ATOM 675 N N . ASN A 1 82 ? -1.451 -2.956 6.670 1.00 96.06 82 ASN A N 1
ATOM 676 C CA . ASN A 1 82 ? -1.571 -4.401 6.456 1.00 96.06 82 ASN A CA 1
ATOM 677 C C . ASN A 1 82 ? -2.934 -4.794 5.880 1.00 96.06 82 ASN A C 1
ATOM 679 O O . ASN A 1 82 ? -2.972 -5.532 4.901 1.00 96.06 82 ASN A O 1
ATOM 683 N N . ARG A 1 83 ? -4.045 -4.246 6.392 1.00 96.62 83 ARG A N 1
ATOM 684 C CA . ARG A 1 83 ? -5.378 -4.549 5.837 1.00 96.62 83 ARG A CA 1
ATOM 685 C C . ARG A 1 83 ? -5.559 -4.083 4.387 1.00 96.62 83 ARG A C 1
ATOM 687 O O . ARG A 1 83 ? -6.353 -4.680 3.664 1.00 96.62 83 ARG A O 1
ATOM 694 N N . ILE A 1 84 ? -4.856 -3.028 3.959 1.00 96.19 84 ILE A N 1
ATOM 695 C CA . ILE A 1 84 ? -4.845 -2.573 2.561 1.00 96.19 84 ILE A CA 1
ATOM 696 C C . ILE A 1 84 ? -4.068 -3.578 1.711 1.00 96.19 84 ILE A C 1
ATOM 698 O O . ILE A 1 84 ? -4.612 -4.066 0.726 1.00 96.19 84 ILE A O 1
ATOM 702 N N . TYR A 1 85 ? -2.848 -3.944 2.109 1.00 95.06 85 TYR A N 1
ATOM 703 C CA . TYR A 1 85 ? -2.033 -4.909 1.362 1.00 95.06 85 TYR A CA 1
ATOM 704 C C . TYR A 1 85 ? -2.679 -6.303 1.315 1.00 95.06 85 TYR A C 1
ATOM 706 O O . TYR A 1 85 ? -2.689 -6.924 0.259 1.00 95.06 85 TYR A O 1
ATOM 714 N N . ASP A 1 86 ? -3.327 -6.753 2.391 1.00 95.75 86 ASP A N 1
ATOM 715 C CA . ASP A 1 86 ? -4.106 -8.002 2.409 1.00 95.75 86 ASP A CA 1
ATOM 716 C C . ASP A 1 86 ? -5.221 -8.001 1.360 1.00 95.75 86 ASP A C 1
ATOM 718 O O . ASP A 1 86 ? -5.532 -9.024 0.744 1.00 95.75 86 ASP A O 1
ATOM 722 N N . LEU A 1 87 ? -5.835 -6.837 1.145 1.00 95.88 87 LEU A N 1
ATOM 723 C CA . LEU A 1 87 ? -6.856 -6.665 0.129 1.00 95.88 87 LEU A CA 1
ATOM 724 C C . LEU A 1 87 ? -6.242 -6.710 -1.276 1.00 95.88 87 LEU A C 1
ATOM 726 O O . LEU A 1 87 ? -6.786 -7.390 -2.139 1.00 95.88 87 LEU A O 1
ATOM 730 N N . LEU A 1 88 ? -5.096 -6.062 -1.495 1.00 93.56 88 LEU A N 1
ATOM 731 C CA . LEU A 1 88 ? -4.371 -6.134 -2.769 1.00 93.56 88 LEU A CA 1
ATOM 732 C C . LEU A 1 88 ? -4.007 -7.580 -3.132 1.00 93.56 88 LEU A C 1
ATOM 734 O O . LEU A 1 88 ? -4.310 -8.018 -4.240 1.00 93.56 88 LEU A O 1
ATOM 738 N N . ILE A 1 89 ? -3.464 -8.340 -2.175 1.00 94.06 89 ILE A N 1
ATOM 739 C CA . ILE A 1 89 ? -3.131 -9.765 -2.339 1.00 94.06 89 ILE A CA 1
ATOM 740 C C . ILE A 1 89 ? -4.381 -10.559 -2.714 1.00 94.06 89 ILE A C 1
ATOM 742 O O . ILE A 1 89 ? -4.381 -11.313 -3.685 1.00 94.06 89 ILE A O 1
ATOM 746 N N . ARG A 1 90 ? -5.485 -10.359 -1.981 1.00 94.94 90 ARG A N 1
ATOM 747 C CA . ARG A 1 90 ? -6.757 -11.049 -2.248 1.00 94.94 90 ARG A CA 1
ATOM 748 C C . ARG A 1 90 ? -7.274 -10.802 -3.666 1.00 94.94 90 ARG A C 1
ATOM 750 O O . ARG A 1 90 ? -7.889 -11.701 -4.232 1.00 94.94 90 ARG A O 1
ATOM 757 N N . TYR A 1 91 ? -7.069 -9.604 -4.207 1.00 93.94 91 TYR A N 1
ATOM 758 C CA . TYR A 1 91 ? -7.502 -9.250 -5.558 1.00 93.94 91 TYR A CA 1
ATOM 759 C C . TYR A 1 91 ? -6.443 -9.538 -6.635 1.00 93.94 91 TYR A C 1
ATOM 761 O O . TYR A 1 91 ? -6.715 -9.305 -7.807 1.00 93.94 91 TYR A O 1
ATOM 769 N N . GLY A 1 92 ? -5.293 -10.119 -6.274 1.00 91.44 92 GLY A N 1
ATOM 770 C CA . GLY A 1 92 ? -4.297 -10.627 -7.221 1.00 91.44 92 GLY A CA 1
ATOM 771 C C . GLY A 1 92 ? -3.214 -9.629 -7.630 1.00 91.44 92 GLY A C 1
ATOM 772 O O . GLY A 1 92 ? -2.557 -9.839 -8.647 1.00 91.44 92 GLY A O 1
ATOM 773 N N . VAL A 1 93 ? -3.015 -8.551 -6.868 1.00 92.00 93 VAL A N 1
ATOM 774 C CA . VAL A 1 93 ? -1.855 -7.665 -7.048 1.00 92.00 93 VAL A CA 1
ATOM 775 C C . VAL A 1 93 ? -0.593 -8.407 -6.608 1.00 92.00 93 VAL A C 1
ATOM 777 O O . VAL A 1 93 ? -0.574 -9.000 -5.529 1.00 92.00 93 VAL A O 1
ATOM 780 N N . THR A 1 94 ? 0.459 -8.359 -7.423 1.00 87.44 94 THR A N 1
ATOM 781 C CA . THR A 1 94 ? 1.727 -9.061 -7.175 1.00 87.44 94 THR A CA 1
ATOM 782 C C . THR A 1 94 ? 2.889 -8.080 -7.061 1.00 87.44 94 THR A C 1
ATOM 784 O O . THR A 1 94 ? 2.796 -6.922 -7.469 1.00 87.44 94 THR A O 1
ATOM 787 N N . SER A 1 95 ? 4.018 -8.540 -6.521 1.00 82.75 95 SER A N 1
ATOM 788 C CA . SER A 1 95 ? 5.230 -7.723 -6.425 1.00 82.75 95 SER A CA 1
ATOM 789 C C . SER A 1 95 ? 6.014 -7.543 -7.725 1.00 82.75 95 SER A C 1
ATOM 791 O O . SER A 1 95 ? 6.955 -6.751 -7.752 1.00 82.75 95 SER A O 1
ATOM 793 N N . GLU A 1 96 ? 5.644 -8.262 -8.786 1.00 86.81 96 GLU A N 1
ATOM 794 C CA . GLU A 1 96 ? 6.380 -8.314 -10.061 1.00 86.81 96 GLU A CA 1
ATOM 795 C C . GLU A 1 96 ? 6.161 -7.079 -10.945 1.00 86.81 96 GLU A C 1
ATOM 797 O O . GLU A 1 96 ? 6.595 -7.012 -12.098 1.00 86.81 96 GLU A O 1
ATOM 802 N N . GLU A 1 97 ? 5.459 -6.078 -10.425 1.00 89.44 97 GLU A N 1
ATOM 803 C CA . GLU A 1 97 ? 5.177 -4.860 -11.154 1.00 89.44 97 GLU A CA 1
ATOM 804 C C . GLU A 1 97 ? 6.434 -4.004 -11.371 1.00 89.44 97 GLU A C 1
ATOM 806 O O . GLU A 1 97 ? 7.279 -3.814 -10.493 1.00 89.44 97 GLU A O 1
ATOM 811 N N . ILE A 1 98 ? 6.535 -3.439 -12.575 1.00 92.19 98 ILE A N 1
ATOM 812 C CA . ILE A 1 98 ? 7.652 -2.596 -13.007 1.00 92.19 98 ILE A CA 1
ATOM 813 C C . ILE A 1 98 ? 7.247 -1.129 -12.887 1.00 92.19 98 ILE A C 1
ATOM 815 O O . ILE A 1 98 ? 6.199 -0.722 -13.393 1.00 92.19 98 ILE A O 1
ATOM 819 N N . SER A 1 99 ? 8.122 -0.312 -12.297 1.00 92.94 99 SER A N 1
ATOM 820 C CA . SER A 1 99 ? 7.937 1.135 -12.204 1.00 92.94 99 SER A CA 1
ATOM 821 C C . SER A 1 99 ? 7.707 1.757 -13.581 1.00 92.94 99 SER A C 1
ATOM 823 O O . SER A 1 99 ? 8.536 1.640 -14.493 1.00 92.94 99 SER A O 1
ATOM 825 N N . ALA A 1 100 ? 6.611 2.507 -13.713 1.00 91.56 100 ALA A N 1
ATOM 826 C CA . ALA A 1 100 ? 6.259 3.188 -14.952 1.00 91.56 100 ALA A CA 1
ATOM 827 C C . ALA A 1 100 ? 7.338 4.180 -15.410 1.00 91.56 100 ALA A C 1
ATOM 829 O O . ALA A 1 100 ? 7.552 4.322 -16.615 1.00 91.56 100 ALA A O 1
ATOM 830 N N . TYR A 1 101 ? 8.036 4.832 -14.478 1.00 90.69 101 TYR A N 1
ATOM 831 C CA . TYR A 1 101 ? 9.055 5.837 -14.786 1.00 90.69 101 TYR A CA 1
ATOM 832 C C . TYR A 1 101 ? 10.466 5.242 -14.821 1.00 90.69 101 TYR A C 1
ATOM 834 O O . TYR A 1 101 ? 11.161 5.388 -15.823 1.00 90.69 101 TYR A O 1
ATOM 842 N N . HIS A 1 102 ? 10.868 4.524 -13.766 1.00 91.81 102 HIS A N 1
ATOM 843 C CA . HIS A 1 102 ? 12.247 4.046 -13.609 1.00 91.81 102 HIS A CA 1
ATOM 844 C C . HIS A 1 102 ? 12.566 2.783 -14.413 1.00 91.81 102 HIS A C 1
ATOM 846 O O . HIS A 1 102 ? 13.737 2.480 -14.608 1.00 91.81 102 HIS A O 1
ATOM 852 N N . LYS A 1 103 ? 11.543 2.064 -14.902 1.00 94.19 103 LYS A N 1
ATOM 853 C CA . LYS A 1 103 ? 11.689 0.834 -15.704 1.00 94.19 103 LYS A CA 1
ATOM 854 C C . LYS A 1 103 ? 12.429 -0.310 -14.997 1.00 94.19 103 LYS A C 1
ATOM 856 O O . LYS A 1 103 ? 12.931 -1.207 -15.663 1.00 94.19 103 LYS A O 1
ATOM 861 N N . ILE A 1 104 ? 12.436 -0.296 -13.668 1.00 94.88 104 ILE A N 1
ATOM 862 C CA . ILE A 1 104 ? 12.935 -1.371 -12.802 1.00 94.88 104 ILE A CA 1
ATOM 863 C C . ILE A 1 104 ? 11.780 -1.930 -11.952 1.00 94.88 104 ILE A C 1
ATOM 865 O O . ILE A 1 104 ? 10.770 -1.227 -11.797 1.00 94.88 104 ILE A O 1
ATOM 869 N N . PRO A 1 105 ? 11.885 -3.157 -11.409 1.00 94.44 105 PRO A N 1
ATOM 870 C CA . PRO A 1 105 ? 10.891 -3.712 -10.491 1.00 94.44 105 PRO A CA 1
ATOM 871 C C . PRO A 1 105 ? 10.604 -2.766 -9.320 1.00 94.44 105 PRO A C 1
ATOM 873 O O . PRO A 1 105 ? 11.522 -2.152 -8.771 1.00 94.44 105 PRO A O 1
ATOM 876 N N . LEU A 1 106 ? 9.339 -2.650 -8.904 1.00 93.69 106 LEU A N 1
ATOM 877 C CA . LEU A 1 106 ? 8.969 -1.807 -7.761 1.00 93.69 106 LEU A CA 1
ATOM 878 C C . LEU A 1 106 ? 9.698 -2.253 -6.487 1.00 93.69 106 LEU A C 1
ATOM 880 O O . LEU A 1 106 ? 10.174 -1.410 -5.736 1.00 93.69 106 LEU A O 1
ATOM 884 N N . LYS A 1 107 ? 9.893 -3.557 -6.277 1.00 93.31 107 LYS A N 1
ATOM 885 C CA . LYS A 1 107 ? 10.710 -4.056 -5.161 1.00 93.31 107 LYS A CA 1
ATOM 886 C C . LYS A 1 107 ? 12.140 -3.543 -5.167 1.00 93.31 107 LYS A C 1
ATOM 888 O O . LYS A 1 107 ? 12.631 -3.123 -4.128 1.00 93.31 107 LYS A O 1
ATOM 893 N N . GLU A 1 108 ? 12.790 -3.539 -6.326 1.00 94.38 108 GLU A N 1
ATOM 894 C CA . GLU A 1 108 ? 14.152 -3.016 -6.457 1.00 94.38 108 GLU A CA 1
ATOM 895 C C . GLU A 1 108 ? 14.187 -1.509 -6.185 1.00 94.38 108 GLU A C 1
ATOM 897 O O . GLU A 1 108 ? 15.060 -1.021 -5.466 1.00 94.38 108 GLU A O 1
ATOM 902 N N . LEU A 1 109 ? 13.195 -0.777 -6.705 1.00 93.44 109 LEU A N 1
ATOM 903 C CA . LEU A 1 109 ? 13.067 0.658 -6.474 1.00 93.44 109 LEU A CA 1
ATOM 904 C C . LEU A 1 109 ? 12.891 0.984 -4.986 1.00 93.44 109 LEU A C 1
ATOM 906 O O . LEU A 1 109 ? 13.439 1.982 -4.531 1.00 93.44 109 LEU A O 1
ATOM 910 N N . TYR A 1 110 ? 12.147 0.165 -4.237 1.00 93.12 110 TYR A N 1
ATOM 911 C CA . TYR A 1 110 ? 11.784 0.434 -2.845 1.00 93.12 110 TYR A CA 1
ATOM 912 C C . TYR A 1 110 ? 12.592 -0.326 -1.780 1.00 93.12 110 TYR A C 1
ATOM 914 O O . TYR A 1 110 ? 12.351 -0.101 -0.591 1.00 93.12 110 TYR A O 1
ATOM 922 N N . GLN A 1 111 ? 13.578 -1.134 -2.186 1.00 93.06 111 GLN A N 1
ATOM 923 C CA . GLN A 1 111 ? 14.292 -2.111 -1.347 1.00 93.06 111 GLN A CA 1
ATOM 924 C C . GLN A 1 111 ? 14.855 -1.563 -0.027 1.00 93.06 111 GLN A C 1
ATOM 926 O O . GLN A 1 111 ? 14.787 -2.236 0.997 1.00 93.06 111 GLN A O 1
ATOM 931 N N . ASP A 1 112 ? 15.378 -0.336 -0.037 1.00 93.31 112 ASP A N 1
ATOM 932 C CA . ASP A 1 112 ? 16.038 0.262 1.127 1.00 93.31 112 ASP A CA 1
ATOM 933 C C . ASP A 1 112 ? 15.101 1.170 1.947 1.00 93.31 112 ASP A C 1
ATOM 935 O O . ASP A 1 112 ? 15.527 1.796 2.918 1.00 93.31 112 ASP A O 1
ATOM 939 N N . SER A 1 113 ? 13.835 1.299 1.540 1.00 93.75 113 SER A N 1
ATOM 940 C CA . SER A 1 113 ? 12.886 2.238 2.140 1.00 93.75 113 SER A CA 1
ATOM 941 C C . SER A 1 113 ? 11.953 1.564 3.155 1.00 93.75 113 SER A C 1
ATOM 943 O O . SER A 1 113 ? 11.668 0.371 3.034 1.00 93.75 113 SER A O 1
ATOM 945 N N . PRO A 1 114 ? 11.351 2.326 4.089 1.00 94.81 114 PRO A N 1
ATOM 946 C CA . PRO A 1 114 ? 10.361 1.795 5.030 1.00 94.81 114 PRO A CA 1
ATOM 947 C C . PRO A 1 114 ? 9.149 1.116 4.371 1.00 94.81 114 PRO A C 1
ATOM 949 O O . PRO A 1 114 ? 8.513 0.264 4.983 1.00 94.81 114 PRO A O 1
ATOM 952 N N . THR A 1 115 ? 8.823 1.456 3.117 1.00 94.12 115 THR A N 1
ATOM 953 C CA . THR A 1 115 ? 7.716 0.804 2.391 1.00 94.12 115 THR A CA 1
ATOM 954 C C . THR A 1 115 ? 7.957 -0.691 2.161 1.00 94.12 115 THR A C 1
ATOM 956 O O . THR A 1 115 ? 6.991 -1.443 2.015 1.00 94.12 115 THR A O 1
ATOM 959 N N . MET A 1 116 ? 9.219 -1.138 2.195 1.00 93.94 116 MET A N 1
ATOM 960 C CA . MET A 1 116 ? 9.584 -2.535 1.974 1.00 93.94 116 MET A CA 1
ATOM 961 C C . MET A 1 116 ? 9.005 -3.476 3.043 1.00 93.94 116 MET A C 1
ATOM 963 O O . MET A 1 116 ? 8.715 -4.629 2.732 1.00 93.94 116 MET A O 1
ATOM 967 N N . GLU A 1 117 ? 8.736 -2.981 4.263 1.00 94.19 117 GLU A N 1
ATOM 968 C CA . GLU A 1 117 ? 8.023 -3.734 5.315 1.00 94.19 117 GLU A CA 1
ATOM 969 C C . GLU A 1 117 ? 6.676 -4.281 4.809 1.00 94.19 117 GLU A C 1
ATOM 971 O O . GLU A 1 117 ? 6.302 -5.412 5.120 1.00 94.19 117 GLU A O 1
ATOM 976 N N . PHE A 1 118 ? 5.966 -3.501 3.991 1.00 94.69 118 PHE A N 1
ATOM 977 C CA . PHE A 1 118 ? 4.643 -3.854 3.475 1.00 94.69 118 PHE A CA 1
ATOM 978 C C . PHE A 1 118 ? 4.712 -4.487 2.086 1.00 94.69 118 PHE A C 1
ATOM 980 O O . PHE A 1 118 ? 3.969 -5.425 1.805 1.00 94.69 118 PHE A O 1
ATOM 987 N N . LEU A 1 119 ? 5.626 -4.022 1.228 1.00 93.31 119 LEU A N 1
ATOM 988 C CA . LEU A 1 119 ? 5.779 -4.545 -0.130 1.00 93.31 119 LEU A CA 1
ATOM 989 C C . LEU A 1 119 ? 6.219 -6.020 -0.152 1.00 93.31 119 LEU A C 1
ATOM 991 O O . LEU A 1 119 ? 5.767 -6.775 -1.010 1.00 93.31 119 LEU A O 1
ATOM 995 N N . ASN A 1 120 ? 7.017 -6.454 0.828 1.00 93.00 120 ASN A N 1
ATOM 996 C CA . ASN A 1 120 ? 7.406 -7.861 1.009 1.00 93.00 120 ASN A CA 1
ATOM 997 C C . ASN A 1 120 ? 6.230 -8.803 1.310 1.00 93.00 120 ASN A C 1
ATOM 999 O O . ASN A 1 120 ? 6.397 -10.015 1.319 1.00 93.00 120 ASN A O 1
ATOM 1003 N N . ARG A 1 121 ? 5.032 -8.276 1.581 1.00 92.06 121 ARG A N 1
ATOM 1004 C CA . ARG A 1 121 ? 3.834 -9.102 1.783 1.00 92.06 121 ARG A CA 1
ATOM 1005 C C . ARG A 1 121 ? 3.229 -9.599 0.471 1.00 92.06 121 ARG A C 1
ATOM 1007 O O . ARG A 1 121 ? 2.362 -10.459 0.520 1.00 92.06 121 ARG A O 1
ATOM 1014 N N . LEU A 1 122 ? 3.622 -9.020 -0.666 1.00 88.50 122 LEU A N 1
ATOM 1015 C CA . LEU A 1 122 ? 3.116 -9.384 -1.994 1.00 88.50 122 LEU A CA 1
ATOM 1016 C C . LEU A 1 122 ? 3.889 -10.554 -2.644 1.00 88.50 122 LEU A C 1
ATOM 1018 O O . LEU A 1 122 ? 3.698 -10.787 -3.837 1.00 88.50 122 LEU A O 1
ATOM 1022 N N . ASP A 1 123 ? 4.771 -11.220 -1.885 1.00 79.25 123 ASP A N 1
ATOM 1023 C CA . ASP A 1 123 ? 5.481 -12.464 -2.247 1.00 79.25 123 ASP A CA 1
ATOM 1024 C C . ASP A 1 123 ? 4.632 -13.726 -2.045 1.00 79.25 123 ASP A C 1
ATOM 1026 O O . ASP A 1 123 ? 3.908 -13.799 -1.023 1.00 79.25 123 ASP A O 1
#

Radius of gyration: 15.17 Å; chains: 1; bounding box: 40×37×33 Å

Foldseek 3Di:
DWDQDPNDTDCPDDPVRLVVVLVVVLVCVVVPPDQQDADPLRHGPVNVVLVVLCVQAFPADPVVLDGDDPRDCDPSNVVSLQSVLVSCLVSPNAQQDADSPPRHGPCVVCVSHPSNVSSVVRD

pLDDT: mean 89.92, std 7.39, range [65.19, 98.25]